Protein AF-A0AAW1ITD1-F1 (afdb_monomer_lite)

Radius of gyration: 18.03 Å; chains: 1; bounding box: 36×22×61 Å

pLDDT: mean 77.65, std 15.2, range [48.28, 92.0]

Secondary structure (DSSP, 8-state):
----HHHHHHHHHTS--SS--S-HHHHTTTSHHHHHHHHHH-TTT--GGGG-THHHHHHHHHT-------

Structure (mmCIF, N/CA/C/O backbone):
data_AF-A0AAW1ITD1-F1
#
_entry.id   AF-A0AAW1ITD1-F1
#
loop_
_atom_site.group_PDB
_atom_site.id
_atom_site.type_symbol
_atom_site.label_atom_id
_atom_site.label_alt_id
_atom_site.label_comp_id
_atom_site.label_asym_id
_atom_site.label_entity_id
_atom_site.label_seq_id
_atom_site.pdbx_PDB_ins_code
_atom_site.Cartn_x
_atom_site.Cartn_y
_atom_site.Cartn_z
_atom_site.occupancy
_atom_site.B_iso_or_equiv
_atom_site.auth_seq_id
_atom_site.auth_comp_id
_atom_site.auth_asym_id
_atom_site.auth_atom_id
_atom_site.pdbx_PDB_model_num
ATOM 1 N N . MET A 1 1 ? 10.962 -14.038 -16.874 1.00 52.59 1 MET A N 1
ATOM 2 C CA . MET A 1 1 ? 10.127 -12.865 -17.187 1.00 52.59 1 MET A CA 1
ATOM 3 C C . MET A 1 1 ? 10.649 -11.756 -16.316 1.00 52.59 1 MET A C 1
ATOM 5 O O . MET A 1 1 ? 10.518 -11.861 -15.102 1.00 52.59 1 MET A O 1
ATOM 9 N N . ASP A 1 2 ? 11.316 -10.783 -16.917 1.00 78.38 2 ASP A N 1
ATOM 10 C CA . ASP A 1 2 ? 11.802 -9.624 -16.183 1.00 78.38 2 ASP A CA 1
ATOM 11 C C . ASP A 1 2 ? 10.604 -8.731 -15.880 1.00 78.38 2 ASP A C 1
ATOM 13 O O . ASP A 1 2 ? 9.828 -8.379 -16.770 1.00 78.38 2 ASP A O 1
ATOM 17 N N . VAL A 1 3 ? 10.393 -8.451 -14.600 1.00 78.69 3 VAL A N 1
ATOM 18 C CA . VAL A 1 3 ? 9.311 -7.579 -14.161 1.00 78.69 3 VAL A CA 1
ATOM 19 C C . VAL A 1 3 ? 9.770 -6.148 -14.402 1.00 78.69 3 VAL A C 1
ATOM 21 O O . VAL A 1 3 ? 10.724 -5.690 -13.776 1.00 78.69 3 VAL A O 1
ATOM 24 N N . ASN A 1 4 ? 9.112 -5.447 -15.324 1.00 89.31 4 ASN A N 1
ATOM 25 C CA . ASN A 1 4 ? 9.388 -4.038 -15.556 1.00 89.31 4 ASN A CA 1
ATOM 26 C C . ASN A 1 4 ? 8.748 -3.200 -14.444 1.00 89.31 4 ASN A C 1
ATOM 28 O O . ASN A 1 4 ? 7.526 -3.068 -14.358 1.00 89.31 4 ASN A O 1
ATOM 32 N N . ILE A 1 5 ? 9.593 -2.639 -13.586 1.00 87.44 5 ILE A N 1
ATOM 33 C CA . ILE A 1 5 ? 9.182 -1.822 -12.446 1.00 87.44 5 ILE A CA 1
ATOM 34 C C . ILE A 1 5 ? 8.418 -0.562 -12.897 1.00 87.44 5 ILE A C 1
ATOM 36 O O . ILE A 1 5 ? 7.485 -0.139 -12.214 1.00 87.44 5 ILE A O 1
ATOM 40 N N . ASP A 1 6 ? 8.730 -0.009 -14.072 1.00 90.06 6 ASP A N 1
ATOM 41 C CA . ASP A 1 6 ? 8.042 1.176 -14.600 1.00 90.06 6 ASP A CA 1
ATOM 42 C C . ASP A 1 6 ? 6.564 0.905 -14.894 1.00 90.06 6 ASP A C 1
ATOM 44 O O . ASP A 1 6 ? 5.714 1.781 -14.724 1.00 90.06 6 ASP A O 1
ATOM 48 N N . ASP A 1 7 ? 6.238 -0.316 -15.318 1.00 91.31 7 ASP A N 1
ATOM 49 C CA . ASP A 1 7 ? 4.857 -0.700 -15.603 1.00 91.31 7 ASP A CA 1
ATOM 50 C C . ASP A 1 7 ? 4.052 -0.868 -14.306 1.00 91.31 7 ASP A C 1
ATOM 52 O O . ASP A 1 7 ? 2.864 -0.543 -14.269 1.00 91.31 7 ASP A O 1
ATOM 56 N N . ILE A 1 8 ? 4.713 -1.272 -13.214 1.00 89.81 8 ILE A N 1
ATOM 57 C CA . ILE A 1 8 ? 4.112 -1.292 -11.875 1.00 89.81 8 ILE A CA 1
ATOM 58 C C . ILE A 1 8 ? 3.846 0.136 -11.392 1.00 89.81 8 ILE A C 1
ATOM 60 O O . ILE A 1 8 ? 2.738 0.416 -10.937 1.00 89.81 8 ILE A O 1
ATOM 64 N N . TYR A 1 9 ? 4.811 1.051 -11.530 1.00 90.69 9 TYR A N 1
ATOM 65 C CA . TYR A 1 9 ? 4.613 2.455 -11.149 1.00 90.69 9 TYR A CA 1
ATOM 66 C C . TYR A 1 9 ? 3.449 3.097 -11.914 1.00 90.69 9 TYR A C 1
ATOM 68 O O . TYR A 1 9 ? 2.571 3.693 -11.295 1.00 90.69 9 TYR A O 1
ATOM 76 N N . LYS A 1 10 ? 3.362 2.884 -13.233 1.00 92.00 10 LYS A N 1
ATOM 77 C CA . LYS A 1 10 ? 2.232 3.377 -14.044 1.00 92.00 10 LYS A CA 1
ATOM 78 C C . LYS A 1 10 ? 0.888 2.801 -13.608 1.00 92.00 10 LYS A C 1
ATOM 80 O O . LYS A 1 10 ? -0.118 3.505 -13.647 1.00 92.00 10 LYS A O 1
ATOM 85 N N . TRP A 1 11 ? 0.850 1.522 -13.232 1.00 91.31 11 TRP A N 1
ATOM 86 C CA . TRP A 1 11 ? -0.374 0.894 -12.737 1.00 91.31 11 TRP A CA 1
ATOM 87 C C . TRP A 1 11 ? -0.815 1.507 -11.402 1.00 91.31 11 TRP A C 1
ATOM 89 O O . TRP A 1 11 ? -1.992 1.822 -11.235 1.00 91.31 11 TRP A O 1
ATOM 99 N N . ILE A 1 12 ? 0.130 1.734 -10.487 1.00 90.44 12 ILE A N 1
ATOM 100 C CA . ILE A 1 12 ? -0.113 2.375 -9.187 1.00 90.44 12 ILE A CA 1
ATOM 101 C C . ILE A 1 12 ? -0.621 3.812 -9.366 1.00 90.44 12 ILE A C 1
ATOM 103 O O . ILE A 1 12 ? -1.584 4.196 -8.704 1.00 90.44 12 ILE A O 1
ATOM 107 N N . ASP A 1 13 ? -0.029 4.580 -10.285 1.00 89.19 13 ASP A N 1
ATOM 108 C CA . ASP A 1 13 ? -0.416 5.971 -10.573 1.00 89.19 13 ASP A CA 1
ATOM 109 C C . ASP A 1 13 ? -1.863 6.108 -11.086 1.00 89.19 13 ASP A C 1
ATOM 111 O O . ASP A 1 13 ? -2.446 7.192 -11.038 1.00 89.19 13 ASP A O 1
ATOM 115 N N . GLY A 1 14 ? -2.480 5.012 -11.543 1.00 90.69 14 GLY A N 1
ATOM 116 C CA . GLY A 1 14 ? -3.900 4.966 -11.896 1.00 90.69 14 GLY A CA 1
ATOM 117 C C . GLY A 1 14 ? -4.857 5.054 -10.699 1.00 90.69 14 GLY A C 1
ATOM 118 O O . GLY A 1 14 ? -6.065 5.200 -10.898 1.00 90.69 14 GLY A O 1
ATOM 119 N N . TYR A 1 15 ? -4.349 4.969 -9.466 1.00 90.44 15 TYR A N 1
ATOM 120 C CA . TYR A 1 15 ? -5.143 4.984 -8.239 1.00 90.44 15 TYR A CA 1
ATOM 121 C C . TYR A 1 15 ? -4.921 6.251 -7.413 1.00 90.44 15 TYR A C 1
ATOM 123 O O . TYR A 1 15 ? -3.819 6.783 -7.307 1.00 90.44 15 TYR A O 1
ATOM 131 N N . THR A 1 16 ? -5.975 6.699 -6.730 1.00 86.56 16 THR A N 1
ATOM 132 C CA . THR A 1 16 ? -5.900 7.814 -5.778 1.00 86.56 16 THR A CA 1
ATOM 133 C C . THR A 1 16 ? -5.342 7.324 -4.438 1.00 86.56 16 THR A C 1
ATOM 135 O O . THR 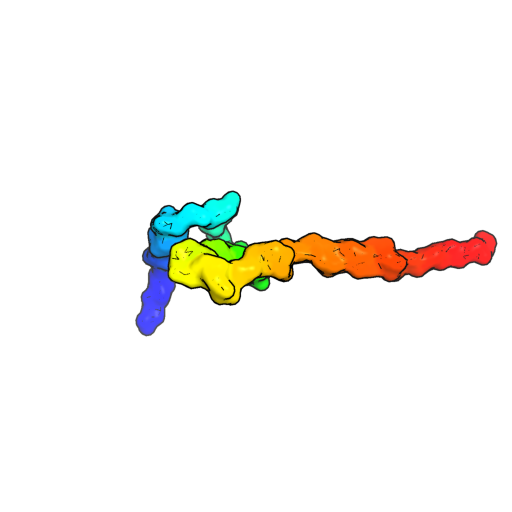A 1 16 ? -6.095 6.951 -3.538 1.00 86.56 16 THR A O 1
ATOM 138 N N . ILE A 1 17 ? -4.016 7.278 -4.328 1.00 87.31 17 ILE A N 1
ATOM 139 C CA . ILE A 1 17 ? -3.271 6.887 -3.118 1.00 87.31 17 ILE A CA 1
ATOM 140 C C . ILE A 1 17 ? -2.886 8.155 -2.343 1.00 87.31 17 ILE A C 1
ATOM 142 O O . ILE A 1 17 ? -2.681 9.220 -2.930 1.00 87.31 17 ILE A O 1
ATOM 146 N N . SER A 1 18 ? -2.802 8.075 -1.013 1.00 84.69 18 SER A N 1
ATOM 147 C CA . SER A 1 18 ? -2.517 9.246 -0.166 1.00 84.69 18 SER A CA 1
ATOM 148 C C . SER A 1 18 ? -1.095 9.795 -0.314 1.00 84.69 18 SER A C 1
ATOM 150 O O . SER A 1 18 ? -0.856 10.973 -0.033 1.00 84.69 18 SER A O 1
ATOM 152 N N . ARG A 1 19 ? -0.149 8.957 -0.753 1.00 84.50 19 ARG A N 1
ATOM 153 C CA . ARG A 1 19 ? 1.256 9.315 -0.973 1.00 84.50 19 ARG A CA 1
ATOM 154 C C . ARG A 1 19 ? 1.748 8.842 -2.335 1.00 84.50 19 ARG A C 1
ATOM 156 O O . ARG A 1 19 ? 1.300 7.823 -2.849 1.00 84.50 19 ARG A O 1
ATOM 163 N N . GLN A 1 20 ? 2.724 9.564 -2.873 1.00 86.75 20 GLN A N 1
ATOM 164 C CA . GLN A 1 20 ? 3.450 9.149 -4.067 1.00 86.75 20 GLN A CA 1
ATOM 165 C C . GLN A 1 20 ? 4.453 8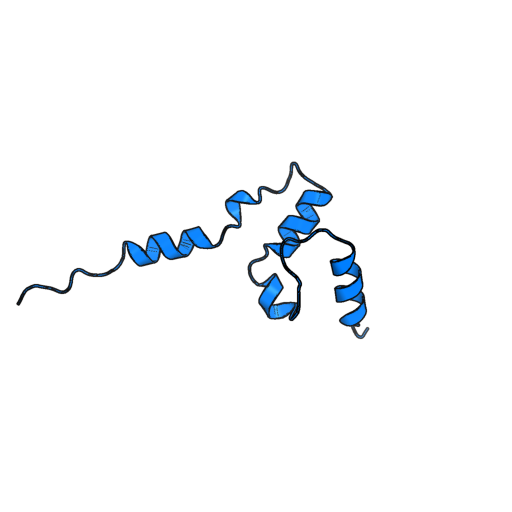.047 -3.712 1.00 86.75 20 GLN A C 1
ATOM 167 O O . GLN A 1 20 ? 5.200 8.194 -2.744 1.00 86.75 20 GLN A O 1
ATOM 172 N N . ILE A 1 21 ? 4.488 6.981 -4.508 1.00 89.25 21 ILE A N 1
ATOM 173 C CA . ILE A 1 21 ? 5.386 5.839 -4.307 1.00 89.25 21 ILE A CA 1
ATOM 174 C C . ILE A 1 21 ? 6.657 6.074 -5.117 1.00 89.25 21 ILE A C 1
ATOM 176 O O . ILE A 1 21 ? 6.593 6.258 -6.331 1.00 89.25 21 ILE A O 1
ATOM 180 N N . ARG A 1 22 ? 7.810 6.106 -4.442 1.00 86.94 22 ARG A N 1
ATOM 181 C CA . ARG A 1 22 ? 9.120 6.341 -5.081 1.00 86.94 22 ARG A CA 1
ATOM 182 C C . ARG A 1 22 ? 10.014 5.118 -5.028 1.00 86.94 22 ARG A C 1
ATOM 184 O O . ARG A 1 22 ? 10.818 4.920 -5.933 1.00 86.94 22 ARG A O 1
ATOM 191 N N . ASN A 1 23 ? 9.890 4.335 -3.961 1.00 89.00 23 ASN A N 1
ATOM 192 C CA . ASN A 1 23 ? 10.579 3.068 -3.820 1.00 89.00 23 ASN A CA 1
ATOM 193 C C . ASN A 1 23 ? 9.575 2.025 -3.341 1.00 89.00 23 ASN A C 1
ATOM 195 O O . ASN A 1 23 ? 9.226 1.997 -2.164 1.00 89.00 23 ASN A O 1
ATOM 199 N N . ILE A 1 24 ? 9.132 1.162 -4.257 1.00 88.19 24 ILE A N 1
ATOM 200 C CA . ILE A 1 24 ? 8.129 0.129 -3.975 1.00 88.19 24 ILE A CA 1
ATOM 201 C C . ILE A 1 24 ? 8.505 -0.712 -2.750 1.00 88.19 24 ILE A C 1
ATOM 203 O O . ILE A 1 24 ? 7.632 -0.976 -1.931 1.00 88.19 24 ILE A O 1
ATOM 207 N N . GLU A 1 25 ? 9.772 -1.097 -2.575 1.00 88.44 25 GLU A N 1
ATOM 208 C CA . GLU A 1 25 ? 10.174 -1.977 -1.467 1.00 88.44 25 GLU A CA 1
ATOM 209 C C . GLU A 1 25 ? 10.017 -1.314 -0.092 1.00 88.44 25 GLU A C 1
ATOM 211 O O . GLU A 1 25 ? 9.587 -1.952 0.870 1.00 88.44 25 GLU A O 1
ATOM 216 N N . GLU A 1 26 ? 10.331 -0.021 0.004 1.00 87.19 26 GLU A N 1
ATOM 217 C CA . GLU A 1 26 ? 10.216 0.741 1.250 1.00 87.19 26 GLU A CA 1
ATOM 218 C C . GLU A 1 26 ? 8.768 1.184 1.491 1.00 87.19 26 GLU A C 1
ATOM 220 O O . GLU A 1 26 ? 8.210 0.975 2.570 1.00 87.19 26 GLU A O 1
ATOM 225 N N . ASP A 1 27 ? 8.134 1.739 0.458 1.00 86.56 27 ASP A N 1
ATOM 226 C CA . ASP A 1 27 ? 6.793 2.307 0.533 1.00 86.56 27 ASP A CA 1
ATOM 227 C C . ASP A 1 27 ? 5.704 1.231 0.671 1.00 86.56 27 ASP A C 1
ATOM 229 O O . ASP A 1 27 ? 4.671 1.507 1.271 1.00 86.56 27 ASP A O 1
ATOM 233 N N . PHE A 1 28 ? 5.874 0.005 0.163 1.00 87.38 28 PHE A N 1
ATOM 234 C CA . PHE A 1 28 ? 4.900 -1.077 0.406 1.00 87.38 28 PHE A CA 1
ATOM 235 C C . PHE A 1 28 ? 5.147 -1.847 1.706 1.00 87.38 28 PHE A C 1
ATOM 237 O O . PHE A 1 28 ? 4.320 -2.682 2.077 1.00 87.38 28 PHE A O 1
ATOM 244 N N . SER A 1 29 ? 6.228 -1.554 2.433 1.00 87.62 29 SER A N 1
ATOM 245 C CA . SER A 1 29 ? 6.594 -2.276 3.657 1.00 87.62 29 SER A CA 1
ATOM 246 C C . SER A 1 29 ? 5.540 -2.159 4.769 1.00 87.62 29 SER A C 1
ATOM 248 O O . SER A 1 29 ? 5.313 -3.103 5.525 1.00 87.62 29 SER A O 1
ATOM 250 N N . ASP A 1 30 ? 4.833 -1.026 4.849 1.00 82.56 30 ASP A N 1
ATOM 251 C CA . ASP A 1 30 ? 3.756 -0.808 5.828 1.00 82.56 30 ASP A CA 1
ATOM 252 C C . ASP A 1 30 ? 2.370 -1.303 5.358 1.00 82.56 30 ASP A C 1
ATOM 254 O O . ASP A 1 30 ? 1.395 -1.194 6.104 1.00 82.56 30 ASP A O 1
ATOM 258 N N . ALA A 1 31 ? 2.279 -1.852 4.140 1.00 87.19 31 ALA A N 1
ATOM 259 C CA . ALA A 1 31 ? 1.060 -2.320 3.474 1.00 87.19 31 ALA A CA 1
ATOM 260 C C . ALA A 1 31 ? -0.078 -1.282 3.330 1.00 87.19 31 ALA A C 1
ATOM 262 O O . ALA A 1 31 ? -1.153 -1.623 2.828 1.00 87.19 31 ALA A O 1
ATOM 263 N N . VAL A 1 32 ? 0.137 -0.016 3.710 1.00 87.94 32 VAL A N 1
ATOM 264 C CA . VAL A 1 32 ? -0.877 1.049 3.633 1.00 87.94 32 VAL A CA 1
ATOM 265 C C . VAL A 1 32 ? -1.294 1.333 2.184 1.00 87.94 32 VAL A C 1
ATOM 267 O O . VAL A 1 32 ? -2.500 1.350 1.930 1.00 87.94 32 VAL A O 1
ATOM 270 N N . PRO A 1 33 ? -0.374 1.475 1.204 1.00 89.31 33 PRO A N 1
ATOM 271 C CA . PRO A 1 33 ? -0.759 1.777 -0.175 1.00 89.31 33 PRO A CA 1
ATOM 272 C C . PRO A 1 33 ? -1.577 0.650 -0.803 1.00 89.31 33 PRO A C 1
ATOM 274 O O . PRO A 1 33 ? -2.543 0.893 -1.522 1.00 89.31 33 PRO A O 1
ATOM 277 N N . LEU A 1 34 ? -1.241 -0.602 -0.473 1.00 89.25 34 LEU A N 1
ATOM 278 C CA . LEU A 1 34 ? -2.004 -1.762 -0.920 1.00 89.25 34 LEU A CA 1
ATOM 279 C C . LEU A 1 34 ? -3.426 -1.747 -0.346 1.00 89.25 34 LEU A C 1
ATOM 281 O O . LEU A 1 34 ? -4.388 -2.011 -1.067 1.00 89.25 34 LEU A O 1
ATOM 285 N N . ALA A 1 35 ? -3.572 -1.415 0.938 1.00 90.44 35 ALA A N 1
ATOM 286 C CA . ALA A 1 35 ? -4.878 -1.300 1.574 1.00 90.44 35 ALA A CA 1
ATOM 287 C C . ALA A 1 35 ? -5.732 -0.189 0.936 1.00 90.44 35 ALA A C 1
ATOM 289 O O . ALA A 1 35 ? -6.934 -0.377 0.756 1.00 90.44 35 ALA A O 1
ATOM 290 N N . GLU A 1 36 ? -5.134 0.938 0.544 1.00 90.12 36 GLU A N 1
ATOM 291 C CA . GLU A 1 36 ? -5.835 2.019 -0.163 1.00 90.12 36 GLU A CA 1
ATOM 292 C C . GLU A 1 36 ? -6.350 1.566 -1.536 1.00 90.12 36 GLU A C 1
ATOM 294 O O . GLU A 1 36 ? -7.532 1.748 -1.840 1.00 90.12 36 GLU A O 1
ATOM 299 N N . ILE A 1 37 ? -5.515 0.877 -2.323 1.00 91.56 37 ILE A N 1
ATOM 300 C CA . ILE A 1 37 ? -5.928 0.289 -3.609 1.00 91.56 37 ILE A CA 1
ATOM 301 C C . ILE A 1 37 ? -7.083 -0.701 -3.397 1.00 91.56 37 ILE A C 1
ATOM 303 O O . ILE A 1 37 ? -8.110 -0.638 -4.077 1.00 91.56 37 ILE A O 1
ATOM 307 N N . LEU A 1 38 ? -6.962 -1.596 -2.413 1.00 90.62 38 LEU A N 1
ATOM 308 C CA . LEU A 1 38 ? -8.004 -2.576 -2.111 1.00 90.62 38 LEU A CA 1
ATOM 309 C C . LEU A 1 38 ? -9.291 -1.925 -1.594 1.00 90.62 38 LEU A C 1
ATOM 311 O O . LEU A 1 38 ? -10.371 -2.428 -1.889 1.00 90.62 38 LEU A O 1
ATOM 315 N N . LYS A 1 39 ? -9.215 -0.805 -0.867 1.00 89.75 39 LYS A N 1
ATOM 316 C CA . LYS A 1 39 ? -10.393 -0.055 -0.409 1.00 89.75 39 LYS A CA 1
ATOM 317 C C . LYS A 1 39 ? -11.193 0.512 -1.583 1.00 89.75 39 LYS A C 1
ATOM 319 O O . LYS A 1 39 ? -12.421 0.504 -1.509 1.00 89.75 39 LYS A O 1
ATOM 324 N N . ASN A 1 40 ? -10.522 0.941 -2.657 1.00 87.94 40 ASN A N 1
ATOM 325 C CA . ASN A 1 40 ? -11.184 1.434 -3.871 1.00 87.94 40 ASN A CA 1
ATOM 326 C C . ASN A 1 40 ? -12.015 0.340 -4.559 1.00 87.94 40 ASN A C 1
ATOM 328 O O . ASN A 1 40 ? -13.113 0.613 -5.039 1.00 87.94 40 ASN A O 1
ATOM 332 N N . HIS A 1 41 ? -11.531 -0.904 -4.566 1.00 89.69 41 HIS A N 1
ATOM 333 C CA . HIS A 1 41 ? -12.241 -2.031 -5.182 1.00 89.69 41 HIS A CA 1
ATOM 334 C C . HIS A 1 41 ? -13.224 -2.731 -4.230 1.00 89.69 41 HIS A C 1
ATOM 336 O O . HIS A 1 41 ? -14.321 -3.123 -4.627 1.00 89.69 41 HIS A O 1
ATOM 342 N N . PHE A 1 42 ? -12.847 -2.880 -2.961 1.00 89.94 42 PHE A N 1
ATOM 343 C CA . PHE A 1 42 ? -13.554 -3.669 -1.954 1.00 89.94 42 PHE A CA 1
ATOM 344 C C . PHE A 1 42 ? -13.694 -2.897 -0.634 1.00 89.94 42 PHE A C 1
ATOM 346 O O . PHE A 1 42 ? -13.138 -3.287 0.400 1.00 89.94 42 PHE A O 1
ATOM 353 N N . PRO A 1 43 ? -14.502 -1.823 -0.604 1.00 86.44 43 PRO A N 1
ATOM 354 C CA . PRO A 1 43 ? -14.577 -0.932 0.549 1.00 86.44 43 PRO A CA 1
ATOM 355 C C . PRO A 1 43 ? -15.085 -1.605 1.833 1.00 86.44 43 PRO A C 1
ATOM 357 O O . PRO A 1 43 ? -14.837 -1.092 2.922 1.00 86.44 43 PRO A O 1
ATOM 360 N N . LYS A 1 44 ? -15.780 -2.745 1.740 1.00 87.94 44 LYS A N 1
ATOM 361 C CA . LYS A 1 44 ? -16.291 -3.499 2.900 1.00 87.94 44 LYS A CA 1
ATOM 362 C C . LYS A 1 44 ? -15.277 -4.474 3.508 1.00 87.94 44 LYS A C 1
ATOM 364 O O . LYS A 1 44 ? -15.488 -4.911 4.632 1.00 87.94 44 LYS A O 1
ATOM 369 N N . LEU A 1 45 ? -14.218 -4.828 2.776 1.00 84.62 45 LEU A N 1
ATOM 370 C CA . LEU A 1 45 ? -13.222 -5.816 3.212 1.00 84.62 45 LEU A CA 1
ATOM 371 C C . LEU A 1 45 ? -12.002 -5.178 3.881 1.00 84.62 45 LEU A C 1
ATOM 373 O O . LEU A 1 45 ? -11.283 -5.857 4.605 1.00 84.62 45 LEU A O 1
ATOM 377 N N . VAL A 1 46 ? -11.774 -3.884 3.650 1.00 84.50 46 VAL A N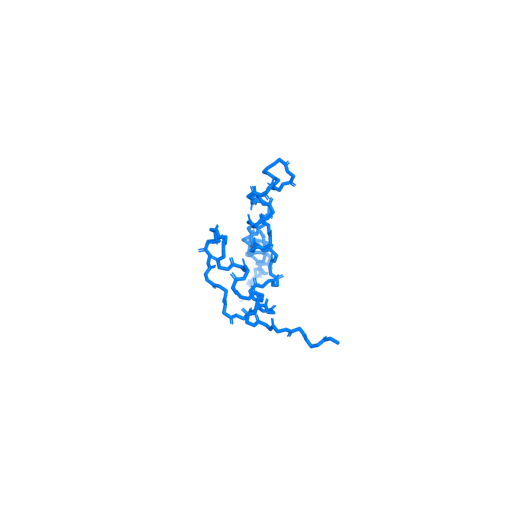 1
ATOM 378 C CA . VAL A 1 46 ? -10.592 -3.178 4.150 1.00 84.50 46 VAL A CA 1
ATOM 379 C C . VAL A 1 46 ? -10.988 -2.066 5.111 1.00 84.50 46 VAL A C 1
ATOM 381 O O . VAL A 1 46 ? -11.731 -1.149 4.753 1.00 84.50 46 VAL A O 1
ATOM 384 N N . ASP A 1 47 ? -10.448 -2.116 6.326 1.00 82.94 47 ASP A N 1
ATOM 385 C CA . ASP A 1 47 ? -10.519 -1.027 7.298 1.00 82.94 47 ASP A CA 1
ATOM 386 C C . ASP A 1 47 ? -9.170 -0.299 7.401 1.00 82.94 47 ASP A C 1
ATOM 388 O O . ASP A 1 47 ? -8.237 -0.765 8.055 1.00 82.94 47 ASP A O 1
ATOM 392 N N . LEU A 1 48 ? -9.083 0.878 6.776 1.00 79.31 48 LEU A N 1
ATOM 393 C CA . LEU A 1 48 ? -7.875 1.710 6.774 1.00 79.31 48 LEU A CA 1
ATOM 394 C C . LEU A 1 48 ? -7.491 2.216 8.175 1.00 79.31 48 LEU A C 1
ATOM 396 O O . LEU A 1 48 ? -6.317 2.493 8.423 1.00 79.31 48 LEU A O 1
ATOM 400 N N . HIS A 1 49 ? -8.434 2.297 9.123 1.00 71.62 49 HIS A N 1
ATOM 401 C CA . HIS A 1 49 ? -8.134 2.758 10.484 1.00 71.62 49 HIS A CA 1
ATOM 402 C C . HIS A 1 49 ? -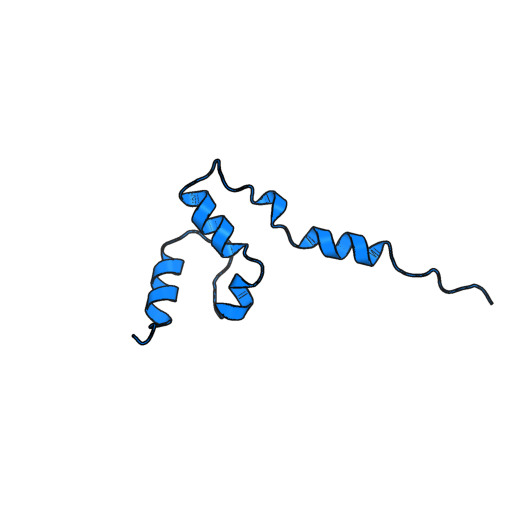7.207 1.800 11.241 1.00 71.62 49 HIS A C 1
ATOM 404 O O . HIS A 1 49 ? -6.457 2.226 12.125 1.00 71.62 49 HIS A O 1
ATOM 410 N N . SER A 1 50 ? -7.212 0.522 10.863 1.00 70.81 50 SER A N 1
ATOM 411 C CA . SER A 1 50 ? -6.369 -0.513 11.458 1.00 70.81 50 SER A CA 1
ATOM 412 C C . SER A 1 50 ? -4.906 -0.457 10.988 1.00 70.81 50 SER A C 1
ATOM 414 O O . SER A 1 50 ? -4.024 -0.919 11.711 1.00 70.81 50 SER A O 1
ATOM 416 N N . TYR A 1 51 ? -4.630 0.176 9.841 1.00 70.38 51 TYR A N 1
ATOM 417 C CA . TYR A 1 51 ? -3.301 0.254 9.212 1.00 70.38 51 TYR A CA 1
ATOM 418 C C . TYR A 1 51 ? -2.491 1.503 9.603 1.00 70.38 51 TYR A C 1
ATOM 420 O O . TYR A 1 51 ? -1.384 1.725 9.118 1.00 70.38 51 TYR A O 1
ATOM 428 N N . ASN A 1 52 ? -2.990 2.323 10.531 1.00 64.00 52 ASN A N 1
ATOM 429 C CA . ASN A 1 52 ? -2.232 3.467 11.027 1.00 64.00 52 ASN A CA 1
ATOM 430 C C . ASN A 1 52 ? -1.081 2.991 11.937 1.00 64.00 52 ASN A C 1
ATOM 432 O O . ASN A 1 52 ? -1.292 2.634 13.102 1.00 64.00 52 ASN A O 1
ATOM 436 N N . SER A 1 53 ? 0.160 3.036 11.431 1.00 55.31 53 SER A N 1
ATOM 437 C CA . SER A 1 53 ? 1.375 2.590 12.145 1.00 55.31 53 SER A CA 1
ATOM 438 C C . SER A 1 53 ? 1.662 3.343 13.461 1.00 55.31 53 SER A C 1
ATOM 440 O O . SER A 1 53 ? 2.563 2.987 14.227 1.00 55.31 53 SER A O 1
ATOM 442 N N . LYS A 1 54 ? 0.842 4.345 13.813 1.00 53.44 54 LYS A N 1
ATOM 443 C CA . LYS A 1 54 ? 0.866 5.015 15.122 1.00 53.44 54 LYS A CA 1
ATOM 444 C C . LYS A 1 54 ? 0.619 4.083 16.316 1.00 53.44 54 LYS A C 1
ATOM 446 O O . LYS A 1 54 ? 1.049 4.439 17.415 1.00 53.44 54 LYS A O 1
ATOM 451 N N . LYS A 1 55 ? 0.015 2.896 16.147 1.00 53.12 55 LYS A N 1
ATOM 452 C CA . LYS A 1 55 ? -0.218 1.966 17.276 1.00 53.12 55 LYS A CA 1
ATOM 453 C C . LYS A 1 55 ? 1.073 1.515 17.977 1.00 53.12 55 LYS A C 1
ATOM 455 O O . LYS A 1 55 ? 1.080 1.395 19.200 1.00 53.12 55 LYS A O 1
ATOM 460 N N . LEU A 1 56 ? 2.180 1.348 17.249 1.00 48.28 56 LEU A N 1
ATOM 461 C CA . LEU A 1 56 ? 3.437 0.860 17.836 1.00 48.28 56 LEU A CA 1
ATOM 462 C C . LEU A 1 56 ? 4.185 1.943 18.632 1.00 48.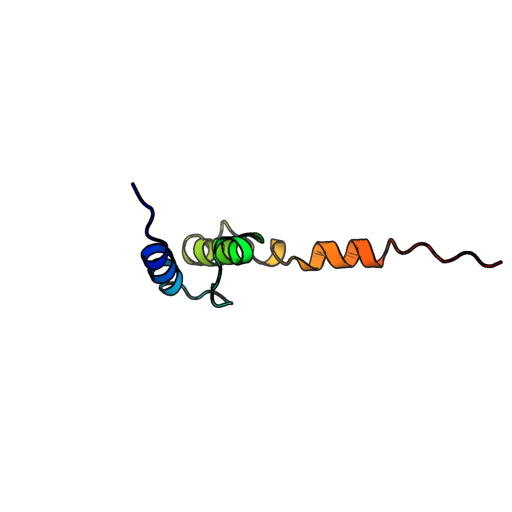28 56 LEU A C 1
ATOM 464 O O . LEU A 1 56 ? 4.796 1.646 19.656 1.00 48.28 56 LEU A O 1
ATOM 468 N N . LYS A 1 57 ? 4.077 3.221 18.244 1.00 49.19 57 LYS A N 1
ATOM 469 C CA . LYS A 1 57 ? 4.756 4.327 18.951 1.00 49.19 57 LYS A CA 1
ATOM 470 C C . LYS A 1 57 ? 4.155 4.612 20.333 1.00 49.19 57 LYS A C 1
ATOM 472 O O . LYS A 1 57 ? 4.883 5.029 21.233 1.00 49.19 57 LYS A O 1
ATOM 477 N N . GLN A 1 58 ? 2.855 4.365 20.527 1.00 48.88 58 GLN A N 1
ATOM 478 C CA . GLN A 1 58 ? 2.199 4.525 21.832 1.00 48.88 58 GLN A CA 1
ATOM 479 C C . GLN A 1 58 ? 2.744 3.515 22.857 1.00 48.88 58 GLN A C 1
ATOM 481 O O . GLN A 1 58 ? 3.038 3.891 23.990 1.00 48.88 58 GLN A O 1
ATOM 486 N N . PHE A 1 59 ? 2.944 2.260 22.441 1.00 48.62 59 PHE A N 1
ATOM 487 C CA . PHE A 1 59 ? 3.455 1.188 23.301 1.00 48.62 59 PHE A CA 1
ATOM 488 C C . PHE A 1 59 ? 4.880 1.476 23.799 1.00 48.62 59 PHE A C 1
ATOM 490 O O . PHE A 1 59 ? 5.142 1.422 25.001 1.00 48.62 59 PHE A O 1
ATOM 497 N N . PHE A 1 60 ? 5.783 1.900 22.908 1.00 51.50 60 PHE A N 1
ATOM 498 C CA . PHE A 1 60 ? 7.154 2.264 23.294 1.00 51.50 60 PHE A CA 1
ATOM 499 C C . PHE A 1 60 ? 7.241 3.549 24.133 1.00 51.50 60 PHE A C 1
ATOM 501 O O . PHE A 1 60 ? 8.204 3.732 24.878 1.00 51.50 60 PHE A O 1
ATOM 508 N N . LYS A 1 61 ? 6.240 4.439 24.064 1.00 53.88 61 LYS A N 1
ATOM 509 C CA . LYS A 1 61 ? 6.185 5.641 24.912 1.00 53.88 61 LYS A CA 1
ATOM 510 C C . LYS A 1 61 ? 5.821 5.313 26.367 1.00 53.88 61 LYS A C 1
ATOM 512 O O . LYS A 1 61 ? 6.292 6.006 27.264 1.00 53.88 61 LYS A O 1
ATOM 517 N N . ILE A 1 62 ? 5.024 4.265 26.597 1.00 60.09 62 ILE A N 1
ATOM 518 C CA . ILE A 1 62 ? 4.620 3.801 27.938 1.00 60.09 62 ILE A CA 1
ATOM 519 C C . ILE A 1 62 ? 5.736 2.971 28.597 1.00 60.09 62 ILE A C 1
ATOM 521 O O . ILE A 1 62 ? 5.909 3.025 29.809 1.00 60.09 62 ILE A O 1
ATOM 525 N N . ALA A 1 63 ? 6.548 2.264 27.806 1.00 61.72 63 ALA A N 1
ATOM 526 C CA . ALA A 1 63 ? 7.592 1.361 28.292 1.00 61.72 63 ALA A CA 1
ATOM 527 C C . ALA A 1 63 ? 8.941 2.031 28.642 1.00 61.72 63 ALA A C 1
ATOM 529 O O . ALA A 1 63 ? 9.953 1.337 28.746 1.00 61.72 63 ALA A O 1
ATOM 530 N N . LYS A 1 64 ? 9.013 3.361 28.818 1.00 58.19 64 LYS A N 1
ATOM 531 C CA . LYS A 1 64 ? 10.263 3.978 29.298 1.00 58.19 64 LYS A CA 1
ATOM 532 C C . LYS A 1 64 ? 10.466 3.644 30.784 1.00 58.19 64 LYS A C 1
ATOM 534 O O . LYS A 1 64 ? 9.623 4.037 31.592 1.00 58.19 64 LYS A O 1
ATOM 539 N N . PRO A 1 65 ? 11.569 2.976 31.176 1.00 62.34 65 PRO A N 1
ATOM 540 C CA . PRO A 1 65 ? 11.854 2.742 32.585 1.00 62.34 65 PRO A CA 1
ATOM 541 C C . PRO A 1 65 ? 12.045 4.094 33.279 1.00 62.34 65 PRO A C 1
ATOM 543 O O . PRO A 1 65 ? 12.798 4.946 32.796 1.00 62.34 65 PRO A O 1
ATOM 546 N N . LYS A 1 66 ? 11.358 4.308 34.410 1.00 64.25 66 LYS A N 1
ATOM 547 C CA . LYS A 1 66 ? 11.682 5.419 35.310 1.00 64.25 66 LYS A CA 1
ATOM 548 C C . LYS A 1 66 ? 13.154 5.252 35.690 1.00 64.25 66 LYS A C 1
ATOM 550 O O . LYS A 1 66 ? 13.494 4.264 36.335 1.00 64.25 66 LYS A O 1
ATOM 555 N N . LYS A 1 67 ? 14.025 6.173 35.258 1.00 58.41 67 LYS A N 1
ATOM 556 C CA . LYS A 1 67 ? 15.391 6.257 35.791 1.00 58.41 67 LYS A CA 1
ATOM 557 C C . LYS A 1 67 ? 15.263 6.305 37.313 1.00 58.41 67 LYS A C 1
ATOM 559 O O . LYS A 1 67 ? 14.552 7.165 37.830 1.00 58.41 67 LYS A O 1
ATOM 564 N N . GLY A 1 68 ? 15.858 5.322 37.983 1.00 55.06 68 GLY A N 1
ATOM 565 C CA . GLY A 1 68 ? 15.853 5.222 39.433 1.00 55.06 68 GLY A CA 1
ATOM 566 C C . GLY A 1 68 ? 16.439 6.484 40.055 1.00 55.06 68 GLY A C 1
ATOM 567 O O . GLY A 1 68 ? 17.427 7.019 39.557 1.00 55.06 68 GLY A O 1
AT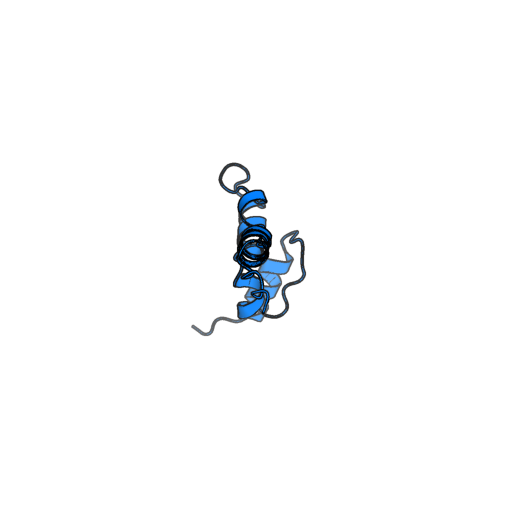OM 568 N N . ASN A 1 69 ? 15.799 6.947 41.125 1.00 48.72 69 ASN A N 1
ATOM 569 C CA . ASN A 1 69 ? 16.416 7.847 42.085 1.00 48.72 69 ASN A CA 1
ATOM 570 C C . ASN A 1 69 ? 17.516 7.065 42.812 1.00 48.72 69 ASN A C 1
ATOM 572 O O . ASN A 1 69 ? 17.213 6.144 43.573 1.00 48.72 69 ASN A O 1
ATOM 576 N N . THR A 1 70 ? 18.759 7.455 42.574 1.00 52.66 70 THR A N 1
ATOM 577 C CA . THR A 1 70 ? 19.828 7.469 43.579 1.00 52.66 70 THR A CA 1
ATOM 578 C C . THR A 1 70 ? 20.237 8.913 43.747 1.00 52.66 70 THR A C 1
ATOM 580 O O . THR A 1 70 ? 20.465 9.540 42.685 1.00 52.66 70 THR A O 1
#

InterPro domains:
  IPR001715 Calponin homology domain [PS50021] (2-70)
  IPR010441 CH-like domain in sperm protein [PF06294] (8-55)
  IPR036872 CH domain superfamily [G3DSA:1.10.418.10] (2-62)
  IPR036872 CH domain superfamily [SSF47576] (6-59)
  IPR052111 Spermatogenesis and Ciliary Microtubule-associated Protein [PTHR12509] (7-52)

Organism: Popillia japonica (NCBI:txid7064)

Sequence (70 aa):
MDVNIDDIYKWIDGYTISRQIRNIEEDFSDAVPLAEILKNHFPKLVDLHSYNSKKLKQFFKIAKPKKGNT

Foldseek 3Di:
DDDDVVVVLVVLVVADFPDRDDDCVVVCPLVLSVLRVCCVVPVPVGDSVVSPPVVVVVVVVVPDDDPDDD